Protein AF-A0A9E5UHC9-F1 (afdb_monomer_lite)

Sequence (59 aa):
PNAYFFISGEDGSILRCNTASMKLLGYDRAALMAMKVFDLYADTPYGISKAQNVFKRFK

Structure (mmCIF, N/CA/C/O backbone):
data_AF-A0A9E5UHC9-F1
#
_entry.id   AF-A0A9E5UHC9-F1
#
loop_
_atom_site.group_PDB
_atom_site.id
_atom_site.type_symbol
_atom_site.label_atom_id
_atom_site.label_alt_id
_atom_site.label_comp_id
_atom_site.label_asym_id
_atom_site.label_entity_id
_atom_site.label_seq_id
_atom_site.pdbx_PDB_ins_code
_atom_site.Cartn_x
_atom_site.Cartn_y
_atom_site.Cartn_z
_atom_site.occupancy
_atom_site.B_iso_or_equiv
_atom_site.auth_seq_id
_atom_site.auth_comp_id
_atom_site.auth_asym_id
_atom_site.auth_atom_id
_atom_site.pdbx_PDB_model_num
ATOM 1 N N . PRO A 1 1 ? 16.819 -1.673 6.927 1.00 78.88 1 PRO A N 1
ATOM 2 C CA . PRO A 1 1 ? 16.395 -0.831 5.780 1.00 78.88 1 PRO A CA 1
ATOM 3 C C . PRO A 1 1 ? 14.926 -0.442 5.973 1.00 78.88 1 PRO A C 1
ATOM 5 O O . PRO A 1 1 ? 14.175 -1.280 6.457 1.00 78.88 1 PRO A O 1
ATOM 8 N N . ASN A 1 2 ? 14.529 0.787 5.627 1.00 95.50 2 ASN A N 1
ATOM 9 C CA . ASN A 1 2 ? 13.167 1.282 5.872 1.00 95.50 2 ASN A CA 1
ATOM 10 C C . ASN A 1 2 ? 12.325 1.239 4.590 1.00 95.50 2 ASN A C 1
ATOM 12 O O . ASN A 1 2 ? 12.775 1.710 3.540 1.00 95.50 2 ASN A O 1
ATOM 16 N N . ALA A 1 3 ? 11.113 0.691 4.681 1.00 96.00 3 ALA A N 1
ATOM 17 C CA . ALA A 1 3 ? 10.123 0.712 3.608 1.00 96.00 3 ALA A CA 1
ATOM 18 C C . ALA A 1 3 ? 9.380 2.056 3.616 1.00 96.00 3 ALA A C 1
ATOM 20 O O . ALA A 1 3 ? 8.870 2.477 4.654 1.00 96.00 3 ALA A O 1
ATOM 21 N N . TYR A 1 4 ? 9.329 2.724 2.465 1.00 96.75 4 TYR A N 1
ATOM 22 C CA . TYR A 1 4 ? 8.633 4.002 2.303 1.00 96.75 4 TYR A CA 1
ATOM 23 C C . TYR A 1 4 ? 7.635 3.925 1.155 1.00 96.75 4 TYR A C 1
ATOM 25 O O . TYR A 1 4 ? 7.927 3.352 0.099 1.00 96.75 4 TYR A O 1
ATOM 33 N N . PHE A 1 5 ? 6.485 4.560 1.361 1.00 97.12 5 PHE A N 1
ATOM 34 C CA . PHE A 1 5 ? 5.425 4.683 0.374 1.00 97.12 5 PHE A CA 1
ATOM 35 C C . PHE A 1 5 ? 4.940 6.127 0.303 1.00 97.12 5 PHE A C 1
ATOM 37 O O . PHE A 1 5 ? 4.808 6.798 1.326 1.00 97.12 5 PHE A O 1
ATOM 44 N N . PHE A 1 6 ? 4.669 6.589 -0.911 1.00 97.00 6 PHE A N 1
ATOM 45 C CA . PHE A 1 6 ? 3.940 7.821 -1.167 1.00 97.00 6 PHE A CA 1
ATOM 46 C C . PHE A 1 6 ? 2.509 7.432 -1.527 1.00 97.00 6 PHE A C 1
ATOM 48 O O . PHE A 1 6 ? 2.308 6.701 -2.499 1.00 97.00 6 PHE A O 1
ATOM 55 N N . ILE A 1 7 ? 1.546 7.861 -0.714 1.00 97.00 7 ILE A N 1
ATOM 56 C CA . ILE A 1 7 ? 0.161 7.389 -0.763 1.00 97.00 7 ILE A CA 1
ATOM 57 C C . ILE A 1 7 ? -0.775 8.555 -1.075 1.00 97.00 7 ILE A C 1
ATOM 59 O O . ILE A 1 7 ? -0.608 9.645 -0.529 1.00 97.00 7 ILE A O 1
ATOM 63 N N . SER A 1 8 ? -1.770 8.308 -1.923 1.00 95.38 8 SER A N 1
ATOM 64 C CA . SER A 1 8 ? -2.897 9.215 -2.141 1.00 95.38 8 SER A CA 1
ATOM 65 C C . SER A 1 8 ? -3.766 9.309 -0.882 1.00 95.38 8 SER A C 1
ATOM 67 O O . SER A 1 8 ? -4.265 8.297 -0.386 1.00 95.38 8 SER A O 1
ATOM 69 N N . GLY A 1 9 ? -3.966 10.523 -0.363 1.00 92.62 9 GLY A N 1
ATOM 70 C CA . GLY A 1 9 ? -4.843 10.758 0.792 1.00 92.62 9 GLY A CA 1
ATOM 71 C C . GLY A 1 9 ? -6.330 10.520 0.496 1.00 92.62 9 GLY A C 1
ATOM 72 O O . GLY A 1 9 ? -7.090 10.191 1.404 1.00 92.62 9 GLY A O 1
ATOM 73 N N . GLU A 1 10 ? -6.742 10.632 -0.769 1.00 91.69 10 GLU A N 1
ATOM 74 C CA . GLU A 1 10 ? -8.146 10.538 -1.179 1.00 91.69 10 GLU A CA 1
ATOM 75 C C . GLU A 1 10 ? -8.682 9.099 -1.118 1.00 91.69 10 GLU A C 1
ATOM 77 O O . GLU A 1 10 ? -9.775 8.846 -0.596 1.00 91.69 10 GLU A O 1
ATOM 82 N N . ASP A 1 11 ? -7.904 8.145 -1.631 1.00 93.00 11 ASP A N 1
ATOM 83 C CA . ASP A 1 11 ? -8.349 6.770 -1.874 1.00 93.00 11 ASP A CA 1
ATOM 84 C C . ASP A 1 11 ? -7.369 5.688 -1.390 1.00 93.00 11 ASP A C 1
ATOM 86 O O . ASP A 1 11 ? -7.695 4.498 -1.456 1.00 93.00 11 ASP A O 1
ATOM 90 N N . GLY A 1 12 ? -6.197 6.081 -0.877 1.00 95.62 12 GLY A N 1
ATOM 91 C CA . GLY A 1 12 ? -5.161 5.172 -0.392 1.00 95.62 12 GLY A CA 1
ATOM 92 C C . GLY A 1 12 ? -4.309 4.527 -1.486 1.00 95.62 12 GLY A C 1
ATOM 93 O O . GLY A 1 12 ? -3.566 3.593 -1.178 1.00 95.62 12 GLY A O 1
ATOM 94 N N . SER A 1 13 ? -4.395 4.982 -2.738 1.00 97.50 13 SER A N 1
ATOM 95 C CA . SER A 1 13 ? -3.588 4.450 -3.843 1.00 97.50 13 SER A CA 1
ATOM 96 C C . SER A 1 13 ? -2.085 4.635 -3.605 1.00 97.50 13 SER A C 1
ATOM 98 O O . SER A 1 13 ? -1.635 5.697 -3.156 1.00 97.50 13 SER A O 1
ATOM 100 N N . ILE A 1 14 ? -1.288 3.607 -3.914 1.00 98.00 14 ILE A N 1
ATOM 101 C CA . ILE A 1 14 ? 0.174 3.668 -3.805 1.00 98.00 14 ILE A CA 1
ATOM 102 C C . ILE A 1 14 ? 0.739 4.361 -5.048 1.00 98.00 14 ILE A C 1
ATOM 104 O O . ILE A 1 14 ? 0.816 3.790 -6.131 1.00 98.00 14 ILE A O 1
ATOM 108 N N . LEU A 1 15 ? 1.200 5.598 -4.883 1.00 97.62 15 LEU A N 1
ATOM 109 C CA . LEU A 1 15 ? 1.727 6.408 -5.982 1.00 97.62 15 LEU A CA 1
ATOM 110 C C . LEU A 1 15 ? 3.213 6.132 -6.238 1.00 97.62 15 LEU A C 1
ATOM 112 O O . LEU A 1 15 ? 3.670 6.156 -7.380 1.00 97.62 15 LEU A O 1
ATOM 116 N N . ARG A 1 16 ? 3.996 5.899 -5.174 1.00 97.50 16 ARG A N 1
ATOM 117 C CA . ARG A 1 16 ? 5.426 5.549 -5.258 1.00 97.50 16 ARG A CA 1
ATOM 118 C C . ARG A 1 16 ? 5.860 4.678 -4.085 1.00 97.50 16 ARG A C 1
ATOM 120 O O . ARG A 1 16 ? 5.335 4.797 -2.984 1.00 97.50 16 ARG A O 1
ATOM 127 N N . CYS A 1 17 ? 6.905 3.885 -4.294 1.00 97.19 17 CYS A N 1
ATOM 128 C CA . CYS A 1 17 ? 7.606 3.160 -3.237 1.00 97.19 17 CYS A CA 1
ATOM 129 C C . CYS A 1 17 ? 9.119 3.109 -3.503 1.00 97.19 17 CYS A C 1
ATOM 131 O O . CYS A 1 17 ? 9.576 3.256 -4.650 1.00 97.19 17 CYS A O 1
ATOM 133 N N . ASN A 1 18 ? 9.903 2.913 -2.441 1.00 97.25 18 ASN A N 1
ATOM 134 C CA . ASN A 1 18 ? 11.346 2.712 -2.553 1.00 97.25 18 ASN A CA 1
ATOM 135 C C . ASN A 1 18 ? 11.700 1.230 -2.795 1.00 97.25 18 ASN A C 1
ATOM 137 O O . ASN A 1 18 ? 10.874 0.329 -2.656 1.00 97.25 18 ASN A O 1
ATOM 141 N N . THR A 1 19 ? 12.962 0.959 -3.135 1.00 97.19 19 THR A N 1
ATOM 142 C CA . THR A 1 19 ? 13.444 -0.411 -3.384 1.00 97.19 19 THR A CA 1
ATOM 143 C C . THR A 1 19 ? 13.365 -1.315 -2.156 1.00 97.19 19 THR A C 1
ATOM 145 O O . THR A 1 19 ? 13.209 -2.525 -2.298 1.00 97.19 19 THR A O 1
ATOM 148 N N . ALA A 1 20 ? 13.446 -0.753 -0.948 1.00 97.69 20 ALA A N 1
ATOM 149 C CA . ALA A 1 20 ? 13.305 -1.529 0.278 1.00 97.69 20 ALA A CA 1
ATOM 150 C C . ALA A 1 20 ? 11.879 -2.078 0.449 1.00 97.69 20 ALA A C 1
ATOM 152 O O . ALA A 1 20 ? 11.743 -3.234 0.833 1.00 97.69 20 ALA A O 1
ATOM 153 N N . SER A 1 21 ? 10.843 -1.307 0.100 1.00 97.06 21 SER A N 1
ATOM 154 C CA . SER A 1 21 ? 9.448 -1.768 0.109 1.00 97.06 21 SER A CA 1
ATOM 155 C C . SER A 1 21 ? 9.225 -2.969 -0.811 1.00 97.06 21 SER A C 1
ATOM 157 O O . SER A 1 21 ? 8.623 -3.952 -0.391 1.00 97.06 21 SER A O 1
ATOM 159 N N . MET A 1 22 ? 9.766 -2.921 -2.035 1.00 97.06 22 MET A N 1
ATOM 160 C CA . MET A 1 22 ? 9.681 -4.039 -2.988 1.00 97.06 22 MET A CA 1
ATOM 161 C C . MET A 1 22 ? 10.341 -5.303 -2.425 1.00 97.06 22 MET A C 1
ATOM 163 O O . MET A 1 22 ? 9.739 -6.370 -2.403 1.00 97.06 22 MET A O 1
ATOM 167 N N . LYS A 1 23 ? 11.565 -5.171 -1.895 1.00 97.25 23 LYS A N 1
ATOM 168 C CA . LYS A 1 23 ? 12.303 -6.300 -1.307 1.00 97.25 23 LYS A CA 1
ATOM 169 C C . LYS A 1 23 ? 11.612 -6.885 -0.076 1.00 97.25 23 LYS A C 1
ATOM 171 O O . LYS A 1 23 ? 11.677 -8.089 0.122 1.00 97.25 23 LYS A O 1
ATOM 176 N N . LEU A 1 24 ? 10.995 -6.039 0.749 1.00 96.62 24 LEU A N 1
ATOM 177 C CA . LEU A 1 24 ? 10.314 -6.468 1.968 1.00 96.62 24 LEU A CA 1
ATOM 178 C C . LEU A 1 24 ? 9.039 -7.257 1.661 1.00 96.62 24 LEU A C 1
ATOM 180 O O . LEU A 1 24 ? 8.775 -8.254 2.321 1.00 96.62 24 LEU A O 1
ATOM 184 N N . LEU A 1 25 ? 8.252 -6.796 0.687 1.00 95.88 25 LEU A N 1
ATOM 185 C CA . LEU A 1 25 ? 6.942 -7.377 0.393 1.00 95.88 25 LEU A CA 1
ATOM 186 C C . LEU A 1 25 ? 6.978 -8.450 -0.703 1.00 95.88 25 LEU A C 1
ATOM 188 O O . LEU A 1 25 ? 6.002 -9.169 -0.873 1.00 95.88 25 LEU A O 1
ATOM 192 N N . GLY A 1 26 ? 8.077 -8.552 -1.456 1.00 96.94 26 GLY A N 1
ATOM 193 C CA . GLY A 1 26 ? 8.225 -9.526 -2.541 1.00 96.94 26 GLY A CA 1
ATOM 194 C C . GLY A 1 26 ? 7.477 -9.162 -3.827 1.00 96.94 26 GLY A C 1
ATOM 195 O O . GLY A 1 26 ? 7.468 -9.955 -4.763 1.00 96.94 26 GLY A O 1
ATOM 196 N N . TYR A 1 27 ? 6.886 -7.969 -3.898 1.00 97.25 27 TYR A N 1
ATOM 197 C CA . TYR A 1 27 ? 6.220 -7.458 -5.094 1.00 97.25 27 TYR A CA 1
ATOM 198 C C . TYR A 1 27 ? 7.156 -6.587 -5.927 1.00 97.25 27 TYR A C 1
ATOM 200 O O . TYR A 1 27 ? 7.995 -5.848 -5.397 1.00 97.25 27 TYR A O 1
ATOM 208 N N . ASP A 1 28 ? 6.960 -6.616 -7.243 1.00 96.94 28 ASP A N 1
ATOM 209 C CA . ASP A 1 28 ? 7.561 -5.624 -8.122 1.00 96.94 28 ASP A CA 1
ATOM 210 C C . ASP A 1 28 ? 6.876 -4.249 -7.986 1.00 96.94 28 ASP A C 1
ATOM 212 O O . ASP A 1 28 ? 5.858 -4.067 -7.309 1.00 96.94 28 ASP A O 1
ATOM 216 N N . ARG A 1 29 ? 7.471 -3.241 -8.631 1.00 96.19 29 ARG A N 1
ATOM 217 C CA . ARG A 1 29 ? 6.971 -1.864 -8.585 1.00 96.19 29 ARG A CA 1
ATOM 218 C C . ARG A 1 29 ? 5.561 -1.738 -9.160 1.00 96.19 29 ARG A C 1
ATOM 220 O O . ARG A 1 29 ? 4.771 -0.978 -8.609 1.00 96.19 29 ARG A O 1
ATOM 227 N N . ALA A 1 30 ? 5.283 -2.403 -10.278 1.00 97.25 30 ALA A N 1
ATOM 228 C CA . ALA A 1 30 ? 4.029 -2.240 -11.001 1.00 97.25 30 ALA A CA 1
ATOM 229 C C . ALA A 1 30 ? 2.871 -2.849 -10.205 1.00 97.25 30 ALA A C 1
ATOM 231 O O . ALA A 1 30 ? 1.838 -2.203 -10.048 1.00 97.25 30 ALA A O 1
ATOM 232 N N . ALA A 1 31 ? 3.092 -4.027 -9.618 1.00 97.81 31 ALA A N 1
ATOM 233 C CA . ALA A 1 31 ? 2.161 -4.673 -8.706 1.00 97.81 31 ALA A CA 1
ATOM 234 C C . ALA A 1 31 ? 1.849 -3.776 -7.501 1.00 97.81 31 ALA A C 1
ATOM 236 O O . ALA A 1 31 ? 0.681 -3.525 -7.224 1.00 97.81 31 ALA A O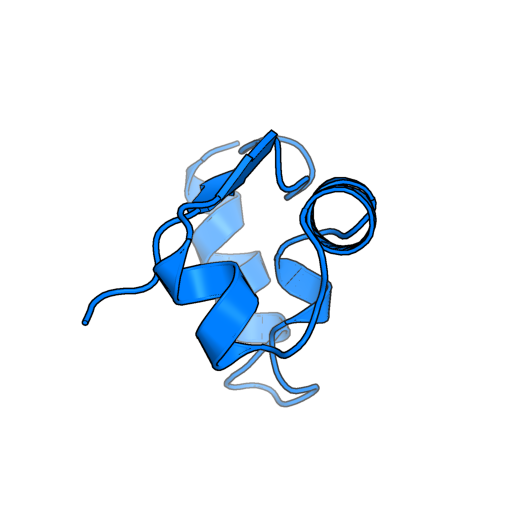 1
ATOM 237 N N . LEU A 1 32 ? 2.870 -3.216 -6.835 1.00 97.69 32 LEU A N 1
ATOM 238 C CA . LEU A 1 32 ? 2.640 -2.306 -5.705 1.00 97.69 32 LEU A CA 1
ATOM 239 C C . LEU A 1 32 ? 1.887 -1.035 -6.110 1.00 97.69 32 LEU A C 1
ATOM 241 O O . LEU A 1 32 ? 1.053 -0.570 -5.348 1.00 97.69 32 LEU A O 1
ATOM 245 N N . MET A 1 33 ? 2.166 -0.462 -7.282 1.00 97.06 33 MET A N 1
ATOM 246 C CA . MET A 1 33 ? 1.481 0.750 -7.753 1.00 97.06 33 MET A CA 1
ATOM 247 C C . MET A 1 33 ? 0.039 0.498 -8.220 1.00 97.06 33 MET A C 1
ATOM 249 O O . MET A 1 33 ? -0.733 1.446 -8.330 1.00 97.06 33 MET A O 1
ATOM 253 N N . ALA A 1 34 ? -0.332 -0.756 -8.482 1.00 97.69 34 ALA A N 1
ATOM 254 C CA . ALA A 1 34 ? -1.705 -1.155 -8.788 1.00 97.69 34 ALA A CA 1
ATOM 255 C C . ALA A 1 34 ? -2.548 -1.440 -7.527 1.00 97.69 34 ALA A C 1
ATOM 257 O O . ALA A 1 34 ? -3.755 -1.650 -7.636 1.00 97.69 34 ALA A O 1
ATOM 258 N N . MET A 1 35 ? -1.927 -1.458 -6.344 1.00 97.69 35 MET A N 1
ATOM 259 C CA . MET A 1 35 ? -2.578 -1.734 -5.062 1.00 97.69 35 MET A CA 1
ATOM 260 C C . MET A 1 35 ? -2.963 -0.454 -4.317 1.00 97.69 35 MET A C 1
ATOM 262 O O . MET A 1 35 ? -2.390 0.628 -4.506 1.00 97.69 35 MET A O 1
ATOM 266 N N . LYS A 1 36 ? -3.890 -0.605 -3.372 1.00 97.25 36 LYS A N 1
ATOM 267 C CA . LYS A 1 36 ? -4.109 0.366 -2.301 1.00 97.25 36 LYS A CA 1
ATOM 268 C C . LYS A 1 36 ? -3.250 -0.005 -1.102 1.00 97.25 36 LYS A C 1
ATOM 270 O O . LYS A 1 36 ? -3.026 -1.174 -0.808 1.00 97.25 36 LYS A O 1
ATOM 275 N N . VAL A 1 37 ? -2.828 0.991 -0.327 1.00 97.00 37 VAL A N 1
ATOM 276 C CA . VAL A 1 37 ? -2.070 0.749 0.913 1.00 97.00 37 VAL A CA 1
ATOM 277 C C . VAL A 1 37 ? -2.844 -0.137 1.897 1.00 97.00 37 VAL A C 1
ATOM 279 O O . VAL A 1 37 ? -2.244 -0.842 2.701 1.00 97.00 37 VAL A O 1
ATOM 282 N N . PHE A 1 38 ? -4.178 -0.126 1.820 1.00 96.94 38 PHE A N 1
ATOM 283 C CA . PHE A 1 38 ? -5.062 -0.939 2.653 1.00 96.94 38 PHE A CA 1
ATOM 284 C C . PHE A 1 38 ? -4.934 -2.441 2.385 1.00 96.94 38 PHE A C 1
ATOM 286 O O . PHE A 1 38 ? -5.139 -3.214 3.316 1.00 96.94 38 PHE A O 1
ATOM 293 N N . ASP A 1 39 ? -4.502 -2.836 1.185 1.00 96.88 39 ASP A N 1
ATOM 294 C CA . ASP A 1 39 ? -4.251 -4.237 0.824 1.00 96.88 39 ASP A CA 1
ATOM 295 C C . ASP A 1 39 ? -3.034 -4.814 1.576 1.00 96.88 39 ASP A C 1
ATOM 297 O O . ASP A 1 39 ? -2.857 -6.027 1.655 1.00 96.88 39 ASP A O 1
ATOM 301 N N . LEU A 1 40 ? -2.191 -3.947 2.157 1.00 96.00 40 LEU A N 1
ATOM 302 C CA . LEU A 1 40 ? -0.995 -4.329 2.917 1.00 96.00 40 LEU A CA 1
ATOM 303 C C . LEU A 1 40 ? -1.255 -4.496 4.423 1.00 96.00 40 LEU A C 1
ATOM 305 O O . LEU A 1 40 ? -0.359 -4.921 5.156 1.00 96.00 40 LEU A O 1
ATOM 309 N N . TYR A 1 41 ? -2.445 -4.136 4.912 1.00 96.06 41 TYR A N 1
ATOM 310 C CA . TYR A 1 41 ? -2.799 -4.273 6.324 1.00 96.06 41 TYR A CA 1
ATOM 311 C C . TYR A 1 41 ? -3.580 -5.562 6.570 1.00 96.06 41 TYR A C 1
ATOM 313 O O . TYR A 1 41 ? -4.469 -5.921 5.809 1.00 96.06 41 TYR A O 1
ATOM 321 N N . ALA A 1 42 ? -3.296 -6.230 7.691 1.00 96.50 42 ALA A N 1
ATOM 322 C CA . ALA A 1 42 ? -4.049 -7.411 8.100 1.00 96.50 42 ALA A CA 1
ATOM 323 C C . ALA A 1 42 ? -5.536 -7.086 8.328 1.00 96.50 42 ALA A C 1
ATOM 325 O O . ALA A 1 42 ? -5.867 -6.033 8.891 1.00 96.50 42 ALA A O 1
ATOM 326 N N . ASP A 1 43 ? -6.415 -8.024 7.976 1.00 96.38 43 ASP A N 1
ATOM 327 C CA . ASP A 1 43 ? -7.855 -7.923 8.225 1.00 96.38 43 ASP A CA 1
ATOM 328 C C . ASP A 1 43 ? -8.181 -8.207 9.698 1.00 96.38 43 ASP A C 1
ATOM 330 O O . ASP A 1 43 ? -8.608 -9.285 10.105 1.00 96.38 43 ASP A O 1
ATOM 334 N N . THR A 1 44 ? -7.860 -7.229 10.539 1.00 97.12 44 THR A N 1
ATOM 335 C CA . THR A 1 44 ? -8.144 -7.233 11.973 1.00 97.12 44 THR A CA 1
ATOM 336 C C . THR A 1 44 ? -8.567 -5.829 12.407 1.00 97.12 44 THR A C 1
ATOM 338 O O . THR A 1 44 ? -8.219 -4.842 11.740 1.00 97.12 44 THR A O 1
ATOM 341 N N . PRO A 1 45 ? -9.226 -5.679 13.571 1.00 93.19 45 PRO A N 1
ATOM 3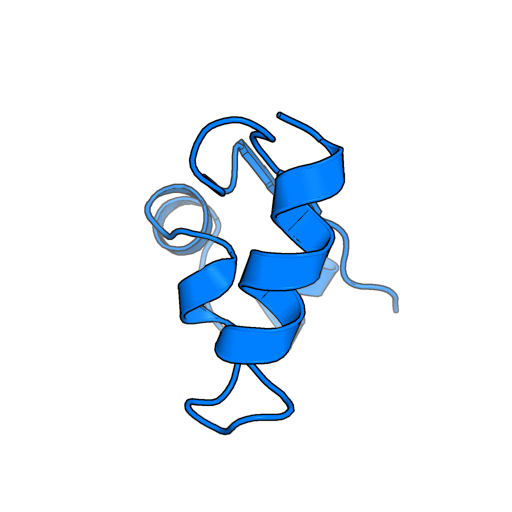42 C CA . PRO A 1 45 ? -9.557 -4.361 14.118 1.00 93.19 45 PRO A CA 1
ATOM 343 C C . PRO A 1 45 ? -8.336 -3.439 14.291 1.00 93.19 45 PRO A C 1
ATOM 345 O O . PRO A 1 45 ? -8.457 -2.217 14.202 1.00 93.19 45 PRO A O 1
ATOM 348 N N . TYR A 1 46 ? -7.145 -4.013 14.495 1.00 95.88 46 TYR A N 1
ATOM 349 C CA . TYR A 1 46 ? -5.890 -3.275 14.669 1.00 95.88 46 TYR A CA 1
ATOM 350 C C . TYR A 1 46 ? -5.100 -3.060 13.369 1.00 95.88 46 TYR A C 1
ATOM 352 O O . TYR A 1 46 ? -4.141 -2.287 13.378 1.00 95.88 46 TYR A O 1
ATOM 360 N N . GLY A 1 47 ? -5.499 -3.712 12.274 1.00 96.56 47 GLY A N 1
ATOM 361 C CA . GLY A 1 47 ? -4.902 -3.583 10.947 1.00 96.56 47 GLY A CA 1
ATOM 362 C C . GLY A 1 47 ? -5.696 -2.624 10.064 1.00 96.56 47 GLY A C 1
ATOM 363 O O . GLY A 1 47 ? -5.663 -1.411 10.290 1.00 96.56 47 GLY A O 1
ATOM 364 N N . ILE A 1 48 ? -6.413 -3.156 9.068 1.00 96.69 48 ILE A N 1
ATOM 365 C CA . ILE A 1 48 ? -7.080 -2.357 8.027 1.00 96.69 48 ILE A CA 1
ATOM 366 C C . ILE A 1 48 ? -8.074 -1.335 8.600 1.00 96.69 48 ILE A C 1
ATOM 368 O O . ILE A 1 48 ? -8.046 -0.168 8.209 1.00 96.69 48 ILE A O 1
ATOM 372 N N . SER A 1 49 ? -8.871 -1.720 9.603 1.00 95.56 49 SER A N 1
ATOM 373 C CA . SER A 1 49 ? -9.845 -0.823 10.248 1.00 95.56 49 SER A CA 1
ATOM 374 C C . SER A 1 49 ? -9.167 0.381 10.911 1.00 95.56 49 SER A C 1
ATOM 376 O O . SER A 1 49 ? -9.603 1.529 10.770 1.00 95.56 49 SER A O 1
ATOM 378 N N . LYS A 1 50 ? -8.057 0.145 11.619 1.00 96.31 50 LYS A N 1
ATOM 379 C CA . LYS A 1 50 ? -7.270 1.211 12.246 1.00 96.31 50 LYS A CA 1
ATOM 380 C C . LYS A 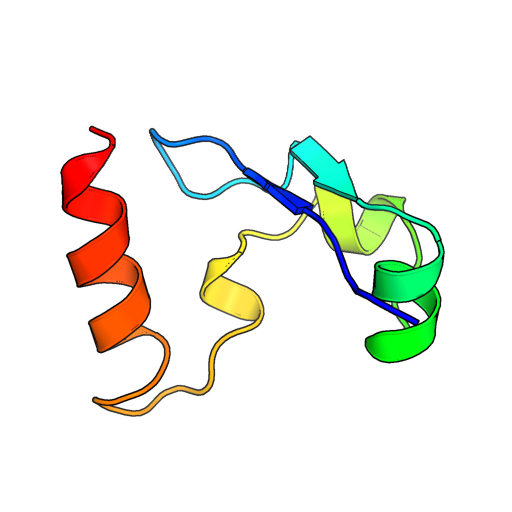1 50 ? -6.608 2.099 11.195 1.00 96.31 50 LYS A C 1
ATOM 382 O O . LYS A 1 50 ? -6.655 3.321 11.335 1.00 96.31 50 LYS A O 1
ATOM 387 N N . ALA A 1 51 ? -6.032 1.510 10.147 1.00 95.19 51 ALA A N 1
ATOM 388 C CA . ALA A 1 51 ? -5.401 2.250 9.058 1.00 95.19 51 ALA A CA 1
ATOM 389 C C . ALA A 1 51 ? -6.400 3.194 8.371 1.00 95.19 51 ALA A C 1
ATOM 391 O O . ALA A 1 51 ? -6.151 4.395 8.298 1.00 95.19 51 ALA A O 1
ATOM 392 N N . GLN A 1 52 ? -7.571 2.695 7.970 1.00 94.56 52 GLN A N 1
ATOM 393 C CA . GLN A 1 52 ? -8.626 3.514 7.363 1.00 94.56 52 GLN A CA 1
ATOM 394 C C . GLN A 1 52 ? -9.033 4.692 8.260 1.00 94.56 52 GLN A C 1
ATOM 396 O O . GLN A 1 52 ? -9.168 5.817 7.783 1.00 94.56 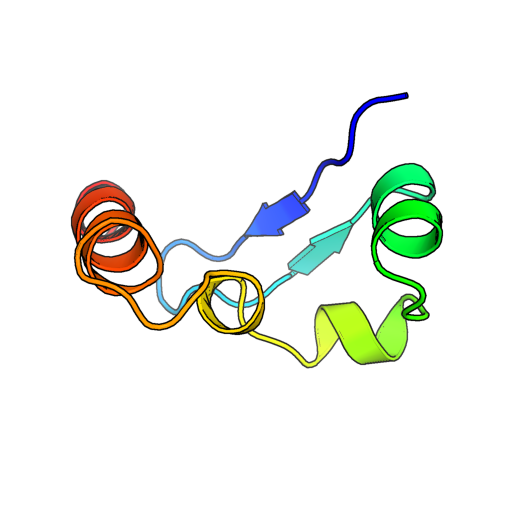52 GLN A O 1
ATOM 401 N N . ASN A 1 53 ? -9.173 4.468 9.572 1.00 94.81 53 ASN A N 1
ATOM 402 C CA . ASN A 1 53 ? -9.495 5.538 10.519 1.00 94.81 53 ASN A CA 1
ATOM 403 C C . ASN A 1 53 ? -8.394 6.602 10.636 1.00 94.81 53 ASN A C 1
ATOM 405 O O . ASN A 1 53 ? -8.711 7.780 10.795 1.00 94.81 53 ASN A O 1
ATOM 409 N N . VAL A 1 54 ? -7.11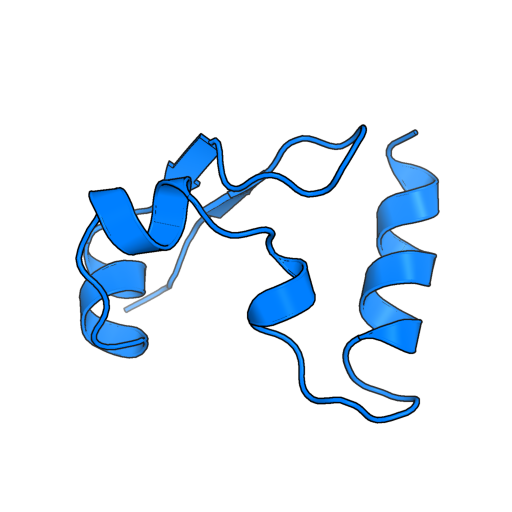7 6.223 10.538 1.00 93.75 54 VAL A N 1
ATOM 410 C CA . VAL A 1 54 ? -6.005 7.187 10.486 1.00 93.75 54 VAL A CA 1
ATOM 411 C C . VAL A 1 54 ? -6.051 7.987 9.185 1.00 93.75 54 VAL A C 1
ATOM 413 O O . VAL A 1 54 ? -5.913 9.208 9.224 1.00 93.75 54 VAL A O 1
ATOM 416 N N . PHE A 1 55 ? -6.304 7.326 8.053 1.00 93.75 55 PHE A N 1
ATOM 417 C CA . PHE A 1 55 ? -6.326 7.967 6.737 1.00 93.75 55 PHE A CA 1
ATOM 418 C C . PHE A 1 55 ? -7.461 8.982 6.559 1.00 93.75 55 PHE A C 1
ATOM 420 O O . PHE A 1 55 ? -7.286 9.953 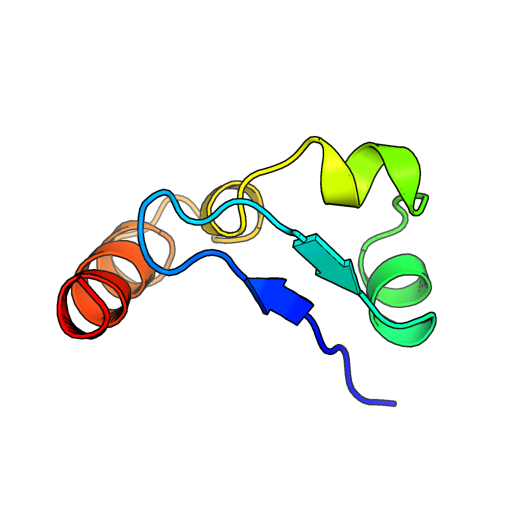5.829 1.00 93.75 55 PHE A O 1
ATOM 427 N N . LYS A 1 56 ? -8.572 8.850 7.299 1.00 92.94 56 LYS A N 1
ATOM 428 C CA . LYS A 1 56 ? -9.642 9.869 7.350 1.00 92.94 56 LYS A CA 1
ATOM 429 C C . LYS A 1 56 ? -9.148 11.272 7.733 1.00 92.94 56 LYS A C 1
ATOM 431 O O . LYS A 1 56 ? -9.847 12.233 7.455 1.00 92.94 56 LYS A O 1
ATOM 436 N N . ARG A 1 57 ? -7.979 11.400 8.371 1.00 92.62 57 ARG A N 1
ATOM 437 C CA . ARG A 1 57 ? -7.382 12.689 8.773 1.00 92.62 57 ARG A CA 1
ATOM 438 C C . ARG A 1 57 ? -6.709 13.445 7.626 1.00 92.62 57 ARG A C 1
ATOM 440 O O . ARG A 1 57 ? -6.332 14.593 7.819 1.00 92.62 57 ARG A O 1
ATOM 447 N N . PHE A 1 58 ? -6.491 12.780 6.493 1.00 86.69 58 PHE A N 1
ATOM 448 C CA . PHE A 1 58 ? -5.826 13.344 5.315 1.00 86.69 58 PHE A CA 1
ATOM 449 C C . PHE A 1 58 ? -6.798 13.599 4.155 1.00 86.69 58 PHE A C 1
ATOM 451 O O . PHE A 1 58 ? -6.348 13.943 3.064 1.00 86.69 58 PHE A O 1
ATOM 458 N N . LYS A 1 59 ? -8.100 13.395 4.393 1.00 71.31 59 LYS A N 1
ATOM 459 C CA . LYS A 1 59 ? -9.182 13.840 3.515 1.00 71.31 59 LYS A CA 1
ATOM 460 C C . LYS A 1 59 ? -9.573 15.277 3.816 1.00 71.31 59 LYS A C 1
ATOM 462 O O . LYS A 1 59 ? -9.475 15.664 5.002 1.00 71.31 59 LYS A O 1
#

Radius of gyration: 11.48 Å; chains: 1; bounding box: 26×23×26 Å

pLDDT: mean 95.3, std 4.31, range [71.31, 98.0]

Secondary structure (DSSP, 8-state):
----EEE-TTT-BEEEE-HHHHHHH---HHHHHTSBGGGGS-SSTTTHHHHHHHHGGG-

Foldseek 3Di:
DDKDFDADLPFQATCDIDPVNCVVVVHDGVVNRVDGPLVVFDPDCVTSVVVVVVSVVSD